Protein AF-A0A2N0NAR4-F1 (afdb_monomer_lite)

Secondary structure (DSSP, 8-state):
-------------------SEEEEEEEEEEEEEE--GGG----HHHHHHHHHHHTSS-HHHHHHHHHHHH-S---SEEEEEEEEEEEEE------PPP-

Organism: NCBI:txid588596

pLDDT: mean 71.44, std 21.76, range [36.12, 98.19]

Radius of gyration: 26.02 Å; chains: 1; bounding box: 41×50×77 Å

Structure (mmCIF, N/CA/C/O backbone):
data_AF-A0A2N0NAR4-F1
#
_entry.id   AF-A0A2N0NAR4-F1
#
loop_
_atom_site.group_PDB
_atom_site.id
_atom_site.type_symbol
_atom_site.label_atom_id
_atom_site.label_alt_id
_atom_site.label_comp_id
_atom_site.label_asym_id
_atom_site.label_entity_id
_atom_site.label_seq_id
_atom_site.pdbx_PDB_ins_code
_atom_site.Cartn_x
_atom_site.Cartn_y
_atom_site.Cartn_z
_atom_site.occupancy
_atom_site.B_iso_or_equiv
_atom_site.auth_seq_id
_atom_site.auth_comp_id
_atom_site.auth_asym_id
_atom_site.auth_atom_id
_atom_site.pdbx_PDB_model_num
ATOM 1 N N . LEU A 1 1 ? 19.847 -16.979 13.961 1.00 36.12 1 LEU A N 1
ATOM 2 C CA . LEU A 1 1 ? 18.980 -17.738 13.033 1.00 36.12 1 LEU A CA 1
ATOM 3 C C . LEU A 1 1 ? 18.666 -16.824 11.853 1.00 36.12 1 LEU A C 1
ATOM 5 O O . LEU A 1 1 ? 18.056 -15.790 12.068 1.00 36.12 1 LEU A O 1
ATOM 9 N N . GLY A 1 2 ? 19.171 -17.136 10.661 1.00 39.09 2 GLY A N 1
ATOM 10 C CA . GLY A 1 2 ? 19.024 -16.292 9.470 1.00 39.09 2 GLY A CA 1
ATOM 11 C C . GLY A 1 2 ? 19.874 -16.843 8.332 1.00 39.09 2 GLY A C 1
ATOM 12 O O . GLY A 1 2 ? 20.974 -16.365 8.086 1.00 39.09 2 GLY A O 1
ATOM 13 N N . ILE A 1 3 ? 19.405 -17.928 7.715 1.00 45.25 3 ILE A N 1
ATOM 14 C CA . ILE A 1 3 ? 20.098 -18.614 6.621 1.00 45.25 3 ILE A CA 1
ATOM 15 C C . ILE A 1 3 ? 19.757 -17.850 5.339 1.00 45.25 3 ILE A C 1
ATOM 17 O O . ILE A 1 3 ? 18.712 -18.079 4.732 1.00 45.25 3 ILE A O 1
ATOM 21 N N . GLY A 1 4 ? 20.604 -16.894 4.959 1.00 41.44 4 GLY A N 1
ATOM 22 C CA . GLY A 1 4 ? 20.522 -16.260 3.648 1.00 41.44 4 GLY A CA 1
ATOM 23 C C . GLY A 1 4 ? 20.794 -17.313 2.578 1.00 41.44 4 GLY A C 1
ATOM 24 O O . GLY A 1 4 ? 21.917 -17.796 2.455 1.00 41.44 4 GLY A O 1
ATOM 25 N N . LYS A 1 5 ? 19.762 -17.716 1.831 1.00 47.06 5 LYS A N 1
ATOM 26 C CA . LYS A 1 5 ? 19.934 -18.576 0.658 1.00 47.06 5 LYS A CA 1
ATOM 27 C C . LYS A 1 5 ? 20.558 -17.726 -0.444 1.00 47.06 5 LYS A C 1
ATOM 29 O O . LYS A 1 5 ? 19.873 -16.903 -1.043 1.00 47.06 5 LYS A O 1
ATOM 34 N N . SER A 1 6 ? 21.853 -17.899 -0.692 1.00 54.34 6 SER A N 1
ATOM 35 C CA . SER A 1 6 ? 22.453 -17.401 -1.925 1.00 54.34 6 SER A CA 1
ATOM 36 C C . SER A 1 6 ? 21.962 -18.274 -3.079 1.00 54.34 6 SER A C 1
ATOM 38 O O . SER A 1 6 ? 22.030 -19.504 -3.033 1.00 54.34 6 SER A O 1
ATOM 40 N N . PHE A 1 7 ? 21.423 -17.641 -4.117 1.00 46.28 7 PHE A N 1
ATOM 41 C CA . PHE A 1 7 ? 21.226 -18.307 -5.395 1.00 46.28 7 PHE A CA 1
ATOM 42 C C . PHE A 1 7 ? 22.591 -18.371 -6.075 1.00 46.28 7 PHE A C 1
ATOM 44 O O . PHE A 1 7 ? 23.115 -17.359 -6.536 1.00 46.28 7 PHE A O 1
ATOM 51 N N . GLY A 1 8 ? 23.193 -19.559 -6.062 1.00 46.72 8 GLY A N 1
ATOM 52 C CA . GLY A 1 8 ? 24.371 -19.843 -6.867 1.00 46.72 8 GLY A CA 1
ATOM 53 C C . GLY A 1 8 ? 24.029 -19.683 -8.344 1.00 46.72 8 GLY A C 1
ATOM 54 O O . GLY A 1 8 ? 22.975 -20.131 -8.797 1.00 46.72 8 GLY A O 1
ATOM 55 N N . THR A 1 9 ? 24.915 -19.030 -9.088 1.00 47.47 9 THR A N 1
ATOM 56 C CA . THR A 1 9 ? 24.889 -18.987 -10.547 1.00 47.47 9 THR A CA 1
ATOM 57 C C . THR A 1 9 ? 24.889 -20.428 -11.047 1.00 47.47 9 THR A C 1
ATOM 59 O O . THR A 1 9 ? 25.889 -21.130 -1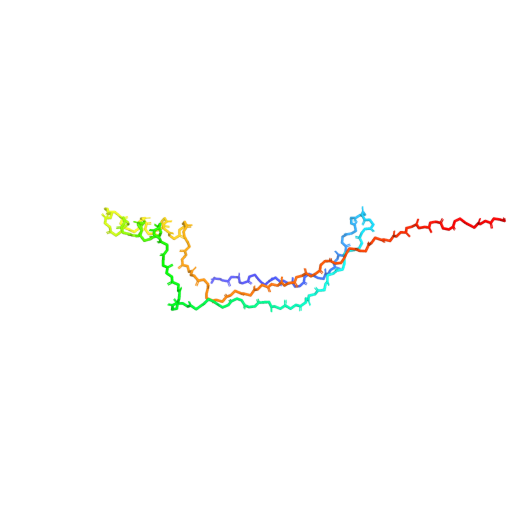0.915 1.00 47.47 9 THR A O 1
ATOM 62 N N . SER A 1 10 ? 23.756 -20.918 -11.549 1.00 51.72 10 SER A N 1
ATOM 63 C CA . SER A 1 10 ? 23.732 -22.231 -12.181 1.00 51.72 10 SER A CA 1
ATOM 64 C C . SER A 1 10 ? 24.406 -22.095 -13.537 1.00 51.72 10 SER A C 1
ATOM 66 O O . SER A 1 10 ? 23.887 -21.393 -14.410 1.00 51.72 10 SER A O 1
ATOM 68 N N . ASP A 1 11 ? 25.541 -22.765 -13.714 1.00 47.03 11 ASP A N 1
ATOM 69 C CA . ASP A 1 11 ? 26.114 -22.976 -15.035 1.00 47.03 11 ASP A CA 1
ATOM 70 C C . ASP A 1 11 ? 25.024 -23.523 -15.958 1.00 47.03 11 ASP A C 1
ATOM 72 O O . ASP A 1 11 ? 24.320 -24.481 -15.621 1.00 47.03 11 ASP A O 1
ATOM 76 N N . ASN A 1 12 ? 24.861 -22.866 -17.105 1.00 50.25 12 ASN A N 1
ATOM 77 C CA . ASN A 1 12 ? 23.941 -23.233 -18.171 1.00 50.25 12 ASN A CA 1
ATOM 78 C C . ASN A 1 12 ? 24.206 -24.682 -18.618 1.00 50.25 12 ASN A C 1
ATOM 80 O O . ASN A 1 12 ? 24.982 -24.939 -19.539 1.00 50.25 12 ASN A O 1
ATOM 84 N N . LYS A 1 13 ? 23.549 -25.645 -17.969 1.00 44.38 13 LYS A N 1
ATOM 85 C CA . LYS A 1 13 ? 23.345 -26.975 -18.529 1.00 44.38 13 LYS A CA 1
ATOM 86 C C . LYS A 1 13 ? 22.194 -26.858 -19.510 1.00 44.38 13 LYS A C 1
ATOM 88 O O . LYS A 1 13 ? 21.031 -26.824 -19.122 1.00 44.38 13 LYS A O 1
ATOM 93 N N . THR A 1 14 ? 22.558 -26.782 -20.782 1.00 45.03 14 THR A N 1
ATOM 94 C CA . THR A 1 14 ? 21.652 -26.830 -21.925 1.00 45.03 14 THR A CA 1
ATOM 95 C C . THR A 1 14 ? 20.780 -28.086 -21.842 1.00 45.03 14 THR A C 1
ATOM 97 O O . THR A 1 14 ? 21.193 -29.190 -22.194 1.00 45.03 14 THR A O 1
ATOM 100 N N . SER A 1 15 ? 19.552 -27.942 -21.347 1.00 46.78 15 SER A N 1
ATOM 101 C CA . SER A 1 15 ? 18.541 -28.989 -21.435 1.00 46.78 15 SER A CA 1
ATOM 102 C C . SER A 1 15 ? 18.033 -29.026 -22.874 1.00 46.78 15 SER A C 1
ATOM 104 O O . SER A 1 15 ? 17.256 -28.181 -23.314 1.00 46.78 15 SER A O 1
ATOM 106 N N . GLN A 1 16 ? 18.527 -29.992 -23.649 1.00 44.38 16 GLN A N 1
ATOM 107 C CA . GLN A 1 16 ? 18.088 -30.197 -25.025 1.00 44.38 16 GLN A CA 1
ATOM 108 C C . GLN A 1 16 ? 16.675 -30.786 -25.058 1.00 44.38 16 GLN A C 1
ATOM 110 O O . GLN A 1 16 ? 16.486 -31.997 -25.143 1.00 44.38 16 GLN A O 1
ATOM 115 N N . VAL A 1 17 ? 15.670 -29.916 -25.018 1.00 46.53 17 VAL A N 1
ATOM 116 C CA . VAL A 1 17 ? 14.331 -30.235 -25.516 1.00 46.53 17 VAL A CA 1
ATOM 117 C C . VAL A 1 17 ? 14.335 -29.896 -27.004 1.00 46.53 17 VAL A C 1
ATOM 119 O O . VAL A 1 17 ? 14.423 -28.728 -27.377 1.00 46.53 17 VAL A O 1
ATOM 122 N N . LYS A 1 18 ? 14.303 -30.928 -27.857 1.00 44.62 18 LYS A N 1
ATOM 123 C CA . LYS A 1 18 ? 14.271 -30.801 -29.321 1.00 44.62 18 LYS A CA 1
ATOM 124 C C . LYS A 1 18 ? 13.033 -30.020 -29.765 1.00 44.62 18 LYS A C 1
ATOM 126 O O . LYS A 1 18 ? 11.949 -30.571 -29.905 1.00 44.62 18 LYS A O 1
ATOM 131 N N . THR A 1 19 ? 13.238 -28.734 -29.999 1.00 43.12 19 THR A N 1
ATOM 132 C CA . THR A 1 19 ? 12.485 -27.894 -30.931 1.00 43.12 19 THR A CA 1
ATOM 133 C C . THR A 1 19 ? 13.563 -27.070 -31.634 1.00 43.12 19 THR A C 1
ATOM 135 O O . THR A 1 19 ? 14.347 -26.426 -30.940 1.00 43.12 19 THR A O 1
ATOM 138 N N . ASP A 1 20 ? 13.671 -27.121 -32.965 1.00 53.84 20 ASP A N 1
ATOM 139 C CA . ASP A 1 20 ? 14.787 -26.546 -33.755 1.00 53.84 20 ASP A CA 1
ATOM 140 C C . ASP A 1 20 ? 14.829 -24.999 -33.776 1.00 53.84 20 ASP A C 1
ATOM 142 O O . ASP A 1 20 ? 15.306 -24.375 -34.722 1.00 53.84 20 ASP A O 1
ATOM 146 N N . SER A 1 21 ? 14.326 -24.344 -32.732 1.00 53.75 21 SER A N 1
ATOM 147 C CA . SER A 1 21 ? 14.440 -22.906 -32.531 1.00 53.75 21 SER A CA 1
ATOM 148 C C . SER A 1 21 ? 15.518 -22.629 -31.490 1.00 53.75 21 SER A C 1
ATOM 150 O O . SER A 1 21 ? 15.315 -22.877 -30.298 1.00 53.75 21 SER A O 1
ATOM 152 N N . SER A 1 22 ? 16.652 -22.080 -31.920 1.00 59.84 22 SER A N 1
ATOM 153 C CA . SER A 1 22 ? 17.578 -21.444 -30.990 1.00 59.84 22 SER A CA 1
ATOM 154 C C . SER A 1 22 ? 17.054 -20.047 -30.656 1.00 59.84 22 SER A C 1
ATOM 156 O O . SER A 1 22 ? 16.736 -19.243 -31.537 1.00 59.84 22 SER A O 1
ATOM 158 N N . TYR A 1 23 ? 16.922 -19.776 -29.360 1.00 56.16 23 TYR A N 1
ATOM 159 C CA . TYR A 1 23 ? 16.660 -18.439 -28.848 1.00 56.16 23 TYR A CA 1
ATOM 160 C C . TYR A 1 23 ? 17.983 -17.845 -28.390 1.00 56.16 23 TYR A C 1
ATOM 162 O O . TYR A 1 23 ? 18.690 -18.457 -27.588 1.00 56.16 23 TYR A O 1
ATOM 170 N N . SER A 1 24 ? 18.316 -16.658 -28.887 1.00 63.38 24 SER A N 1
ATOM 171 C CA . SER A 1 24 ? 19.360 -15.835 -28.290 1.00 63.38 24 SER A CA 1
ATOM 172 C C . SER A 1 24 ? 18.714 -14.648 -27.585 1.00 63.38 24 SER A C 1
ATOM 174 O O . SER A 1 24 ? 17.754 -14.045 -28.071 1.00 63.38 24 SER A O 1
ATOM 176 N N . PHE A 1 25 ? 19.233 -14.341 -26.400 1.00 57.81 25 PHE A N 1
ATOM 177 C CA . PHE A 1 25 ? 18.799 -13.208 -25.598 1.00 57.81 25 PHE A CA 1
ATOM 178 C C . PHE A 1 25 ? 19.939 -12.205 -25.550 1.00 57.81 25 PHE A C 1
ATOM 180 O O . PHE A 1 25 ? 21.065 -12.560 -25.201 1.00 57.81 25 PHE A O 1
ATOM 187 N N . ILE A 1 26 ? 19.643 -10.954 -25.873 1.00 63.12 26 ILE A N 1
ATOM 188 C CA . ILE A 1 26 ? 20.571 -9.847 -25.663 1.00 63.12 26 ILE A CA 1
ATOM 189 C C . ILE A 1 26 ? 19.929 -8.935 -24.621 1.00 63.12 26 ILE A C 1
ATOM 191 O O . ILE A 1 26 ? 18.776 -8.517 -24.756 1.00 63.12 26 ILE A O 1
ATOM 195 N N . LYS A 1 27 ? 20.673 -8.663 -23.547 1.00 66.88 27 LYS A N 1
ATOM 196 C CA . LYS A 1 27 ? 20.267 -7.732 -22.494 1.00 66.88 27 LYS A CA 1
ATOM 197 C C . LYS A 1 27 ? 20.559 -6.317 -22.982 1.00 66.88 27 LYS A C 1
ATOM 199 O O . LYS A 1 27 ? 21.724 -5.948 -23.090 1.00 66.88 27 LYS A O 1
ATOM 204 N N . TYR A 1 28 ? 19.518 -5.545 -23.288 1.00 63.56 28 TYR A N 1
ATOM 205 C CA . TYR A 1 28 ? 19.683 -4.233 -23.928 1.00 63.56 28 TYR A CA 1
ATOM 206 C C . TYR A 1 28 ? 19.791 -3.057 -22.952 1.00 63.56 28 TYR A C 1
ATOM 208 O O . TYR A 1 28 ? 20.243 -1.987 -23.343 1.00 63.56 28 TYR A O 1
ATOM 216 N N . GLY A 1 29 ? 19.462 -3.242 -21.673 1.00 62.72 29 GLY A N 1
ATOM 217 C CA . GLY A 1 29 ? 19.660 -2.207 -20.659 1.00 62.72 29 GLY A CA 1
ATOM 218 C C . GLY A 1 29 ? 18.729 -2.357 -19.463 1.00 62.72 29 GLY A C 1
ATOM 219 O O . GLY A 1 29 ? 17.915 -3.281 -19.406 1.00 62.72 29 GLY A O 1
ATOM 220 N N . LYS A 1 30 ? 18.882 -1.447 -18.497 1.00 74.00 30 LYS A N 1
ATO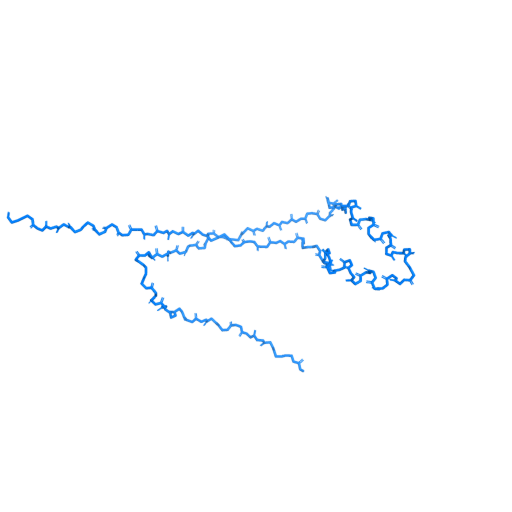M 221 C CA . LYS A 1 30 ? 17.936 -1.233 -17.399 1.00 74.00 30 LYS A CA 1
ATOM 222 C C . LYS A 1 30 ? 17.124 0.022 -17.709 1.00 74.00 30 LYS A C 1
ATOM 224 O O . LYS A 1 30 ? 17.724 1.063 -17.972 1.00 74.00 30 LYS A O 1
ATOM 229 N N . ALA A 1 31 ? 15.802 -0.070 -17.670 1.00 74.94 31 ALA A N 1
ATOM 230 C CA . ALA A 1 31 ? 14.943 1.103 -17.597 1.00 74.94 31 ALA A CA 1
ATOM 231 C C . ALA A 1 31 ? 14.681 1.407 -16.118 1.00 74.94 31 ALA A C 1
ATOM 233 O O . ALA A 1 31 ? 14.439 0.490 -15.339 1.00 74.94 31 ALA A O 1
ATOM 234 N N . LEU A 1 32 ? 14.770 2.677 -15.728 1.00 81.50 32 LEU A N 1
ATOM 235 C CA . LEU A 1 32 ? 14.487 3.122 -14.367 1.00 81.50 32 LEU A CA 1
ATOM 236 C C . LEU A 1 32 ? 13.276 4.047 -14.410 1.00 81.50 32 LEU A C 1
ATOM 238 O O . LEU A 1 32 ? 13.361 5.157 -14.933 1.00 81.50 32 LEU A O 1
ATOM 242 N N . LEU A 1 33 ? 12.156 3.586 -13.866 1.00 82.56 33 LEU A N 1
ATOM 243 C CA . LEU A 1 33 ? 10.986 4.417 -13.640 1.00 82.56 33 LEU A CA 1
ATOM 244 C C . LEU A 1 33 ? 11.130 5.080 -12.272 1.00 82.56 33 LEU A C 1
ATOM 246 O O . LEU A 1 33 ? 11.208 4.384 -11.263 1.00 82.56 33 LEU A O 1
ATOM 250 N N . LYS A 1 34 ? 11.157 6.413 -12.238 1.00 85.69 34 LYS A N 1
ATOM 251 C CA . LYS A 1 34 ? 11.124 7.192 -10.996 1.00 85.69 34 LYS A CA 1
ATOM 252 C C . LYS A 1 34 ? 9.768 7.863 -10.852 1.00 85.69 34 LYS A C 1
ATOM 254 O O . LYS A 1 34 ? 9.382 8.649 -11.715 1.00 85.69 34 LYS A O 1
ATOM 259 N N . LEU A 1 35 ? 9.064 7.567 -9.769 1.00 83.38 35 LEU A N 1
ATOM 260 C CA . LEU A 1 35 ? 7.829 8.246 -9.403 1.00 83.38 35 LEU A CA 1
ATOM 261 C C . LEU A 1 35 ? 8.168 9.440 -8.510 1.00 83.38 35 LEU A C 1
ATOM 263 O O . LEU A 1 35 ? 8.820 9.281 -7.477 1.00 83.38 35 LEU A O 1
ATOM 267 N N . ASN A 1 36 ? 7.719 10.636 -8.897 1.00 83.19 36 ASN A N 1
ATOM 268 C CA . ASN A 1 36 ? 7.814 11.797 -8.019 1.00 83.19 36 ASN A CA 1
ATOM 269 C C . ASN A 1 36 ? 6.689 11.734 -6.981 1.00 83.19 36 ASN A C 1
ATOM 271 O O . ASN A 1 36 ? 5.523 11.901 -7.333 1.00 83.19 36 ASN A O 1
ATOM 275 N N . PHE A 1 37 ? 7.050 11.514 -5.716 1.00 78.25 37 PHE A N 1
ATOM 276 C CA . PHE A 1 37 ? 6.101 11.405 -4.608 1.00 78.25 37 PHE A CA 1
ATOM 277 C C . PHE A 1 37 ? 5.225 12.655 -4.451 1.00 78.25 37 PHE A C 1
ATOM 279 O O . PHE A 1 37 ? 4.054 12.533 -4.113 1.00 78.25 37 PHE A O 1
ATOM 286 N N . GLU A 1 38 ? 5.757 13.840 -4.762 1.00 82.94 38 GLU A N 1
ATOM 287 C CA . GLU A 1 38 ? 5.018 15.109 -4.675 1.00 82.94 38 GLU A CA 1
ATOM 288 C C . GLU A 1 38 ? 3.830 15.188 -5.646 1.00 82.94 38 GLU A C 1
ATOM 290 O O . GLU A 1 38 ? 2.938 16.009 -5.459 1.00 82.94 38 GLU A O 1
ATOM 295 N N . HIS A 1 39 ? 3.810 14.345 -6.682 1.00 84.31 39 HIS A N 1
ATOM 296 C CA . HIS A 1 39 ? 2.753 14.306 -7.694 1.00 84.31 39 HIS A CA 1
ATOM 297 C C . HIS A 1 39 ? 1.835 13.084 -7.550 1.00 84.31 39 HIS A C 1
ATOM 299 O O . HIS A 1 39 ? 1.014 12.829 -8.431 1.00 84.31 39 HIS A O 1
ATOM 305 N N . LEU A 1 40 ? 2.005 12.285 -6.492 1.00 87.75 40 LEU A N 1
ATOM 306 C CA . LEU A 1 40 ? 1.159 11.127 -6.239 1.00 87.75 40 LEU A CA 1
ATOM 307 C C . LEU A 1 40 ? -0.000 11.522 -5.333 1.00 87.75 40 LEU A C 1
ATOM 309 O O . LEU A 1 40 ? 0.192 12.003 -4.219 1.00 87.75 40 LEU A O 1
ATOM 313 N N . GLU A 1 41 ? -1.209 11.241 -5.799 1.00 91.06 41 GLU A N 1
ATOM 314 C CA . GLU A 1 41 ? -2.424 11.379 -5.009 1.00 91.06 41 GLU A CA 1
ATOM 315 C C . GLU A 1 41 ? -3.032 10.003 -4.748 1.00 91.06 41 GLU A C 1
ATOM 317 O O . GLU A 1 41 ? -3.005 9.107 -5.597 1.00 91.06 41 GLU A O 1
ATOM 322 N N . ALA A 1 42 ? -3.582 9.828 -3.548 1.00 91.50 42 ALA A N 1
ATOM 323 C CA . ALA A 1 42 ? -4.329 8.629 -3.218 1.00 91.50 42 ALA A CA 1
ATOM 324 C C . ALA A 1 42 ? -5.593 8.543 -4.078 1.00 91.50 42 ALA A C 1
ATOM 326 O O . ALA A 1 42 ? -6.297 9.533 -4.280 1.00 91.50 42 ALA A O 1
ATOM 327 N N . THR A 1 43 ? -5.931 7.337 -4.530 1.00 95.38 43 THR A N 1
ATOM 328 C CA . THR A 1 43 ? -7.213 7.124 -5.199 1.00 95.38 43 THR A CA 1
ATOM 329 C C . THR A 1 43 ? -8.363 7.356 -4.217 1.00 95.38 43 THR A C 1
ATOM 331 O O . THR A 1 43 ? -8.226 7.190 -2.996 1.00 95.38 43 THR A O 1
ATOM 334 N N . GLN A 1 44 ? -9.530 7.728 -4.746 1.00 97.69 44 GLN A N 1
ATOM 335 C CA . GLN A 1 44 ? -10.739 7.867 -3.936 1.00 97.69 44 GLN A CA 1
ATOM 336 C C . GLN A 1 44 ? -11.064 6.558 -3.204 1.00 97.69 44 GLN A C 1
ATOM 338 O O . GLN A 1 44 ? -11.365 6.584 -2.015 1.00 97.69 44 GLN A O 1
ATOM 343 N N . GLU A 1 45 ? -10.921 5.424 -3.890 1.00 97.75 45 GLU A N 1
ATOM 344 C CA . GLU A 1 45 ? -11.125 4.090 -3.325 1.00 97.75 45 GLU A CA 1
ATOM 345 C C . GLU A 1 45 ? -10.252 3.851 -2.086 1.00 97.75 45 GLU A C 1
ATOM 347 O O . GLU A 1 45 ? -10.780 3.544 -1.016 1.00 97.75 45 GLU A O 1
ATOM 352 N N . PHE A 1 46 ? -8.936 4.079 -2.194 1.00 96.38 46 PHE A N 1
ATOM 353 C CA . PHE A 1 46 ? -8.015 3.940 -1.063 1.00 96.38 46 PHE A CA 1
ATOM 354 C C . PHE A 1 46 ? -8.395 4.880 0.090 1.00 96.38 46 PHE A C 1
ATOM 356 O O . PHE A 1 46 ? -8.429 4.494 1.260 1.00 96.38 46 PHE A O 1
ATOM 363 N N . THR A 1 47 ? -8.740 6.124 -0.240 1.00 97.44 47 THR A N 1
ATOM 364 C CA . THR A 1 47 ? -9.116 7.133 0.753 1.00 97.44 47 THR A CA 1
ATOM 365 C C . THR A 1 47 ? -10.386 6.738 1.514 1.00 97.44 47 THR A C 1
ATOM 367 O O . THR A 1 47 ? -10.473 6.938 2.727 1.00 97.44 47 THR A O 1
ATOM 370 N N . GLU A 1 48 ? -11.382 6.173 0.832 1.00 97.81 48 GLU A N 1
ATOM 371 C CA . GLU A 1 48 ? -12.630 5.726 1.452 1.00 97.81 48 GLU A CA 1
ATOM 372 C C . GLU A 1 48 ? -12.425 4.528 2.380 1.00 97.81 48 GLU A C 1
ATOM 374 O O . GLU A 1 48 ? -12.965 4.528 3.490 1.00 97.81 48 GLU A O 1
ATOM 379 N N . VAL A 1 49 ? -11.634 3.530 1.971 1.00 97.62 49 VAL A N 1
ATOM 380 C CA . VAL A 1 49 ? -11.366 2.364 2.829 1.00 97.62 49 VAL A CA 1
ATOM 381 C C . VAL A 1 49 ? -10.559 2.748 4.067 1.00 97.62 49 VAL A C 1
ATOM 383 O O . VAL A 1 49 ? -10.885 2.291 5.161 1.00 97.62 49 VAL A O 1
ATOM 386 N N . VAL A 1 50 ? -9.593 3.667 3.947 1.00 97.69 50 VAL A N 1
ATOM 387 C CA . VAL A 1 50 ? -8.839 4.187 5.098 1.00 97.69 50 VAL A CA 1
ATOM 388 C C . VAL A 1 50 ? -9.754 4.941 6.062 1.00 97.69 50 VAL A C 1
ATOM 390 O O . VAL A 1 50 ? -9.703 4.699 7.267 1.00 97.69 50 VAL A O 1
ATOM 393 N N . LYS A 1 51 ? -10.640 5.813 5.560 1.00 98.19 51 LYS A N 1
ATOM 394 C CA . LYS A 1 51 ? -11.614 6.523 6.408 1.00 98.19 51 LYS A CA 1
ATOM 395 C C . LYS A 1 51 ? -12.513 5.550 7.174 1.00 98.19 51 LYS A C 1
ATOM 397 O O . LYS A 1 51 ? -12.697 5.719 8.376 1.00 98.19 51 LYS A O 1
ATOM 402 N N . LYS A 1 52 ? -13.028 4.513 6.504 1.00 97.50 52 LYS A N 1
ATOM 403 C CA . LYS A 1 52 ? -13.842 3.466 7.146 1.00 97.50 52 LYS A CA 1
ATOM 404 C C . LYS A 1 52 ? -13.054 2.693 8.205 1.00 97.50 52 LYS A C 1
ATOM 406 O O . LYS A 1 52 ? -13.595 2.436 9.275 1.00 97.50 52 LYS A O 1
ATOM 411 N N . ALA A 1 53 ? -11.790 2.363 7.938 1.00 97.88 53 ALA A N 1
ATOM 412 C CA . ALA A 1 53 ? -10.927 1.659 8.885 1.00 97.88 53 ALA A CA 1
ATOM 413 C C . ALA A 1 53 ? -10.659 2.478 10.154 1.00 97.88 53 ALA A C 1
ATOM 415 O O . ALA A 1 53 ? -10.770 1.946 11.255 1.00 97.88 53 ALA A O 1
ATOM 416 N N . ILE A 1 54 ? -10.376 3.779 10.015 1.00 97.94 54 ILE A N 1
A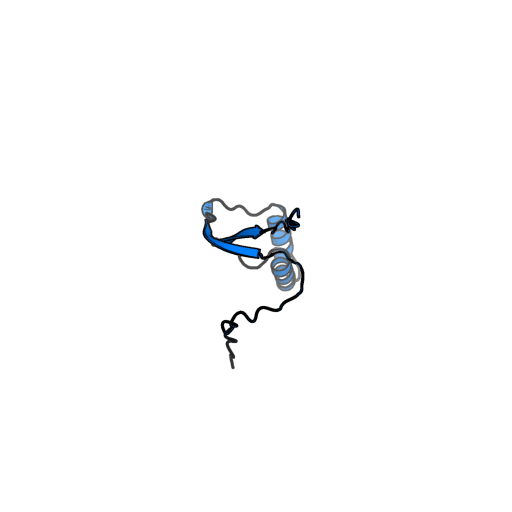TOM 417 C CA . ILE A 1 54 ? -10.146 4.689 11.152 1.00 97.94 54 ILE A CA 1
ATOM 418 C C . ILE A 1 54 ? -11.380 4.772 12.061 1.00 97.94 54 ILE A C 1
ATOM 420 O O . ILE A 1 54 ? -11.241 4.890 13.274 1.00 97.94 54 ILE A O 1
ATOM 424 N N . SER A 1 55 ? -12.582 4.716 11.485 1.00 97.62 55 SER A N 1
ATOM 425 C CA . SER A 1 55 ? -13.849 4.771 12.225 1.00 97.62 55 SER A CA 1
ATOM 426 C C . SER A 1 55 ? -14.391 3.399 12.653 1.00 97.62 55 SER A C 1
ATOM 428 O O . SER A 1 55 ? -15.513 3.328 13.147 1.00 97.62 55 SER A O 1
ATOM 430 N N . SER A 1 56 ? -13.644 2.314 12.439 1.00 97.31 56 SER A N 1
ATOM 431 C CA . SER A 1 56 ? -14.076 0.955 12.779 1.00 97.31 56 SER A CA 1
ATOM 4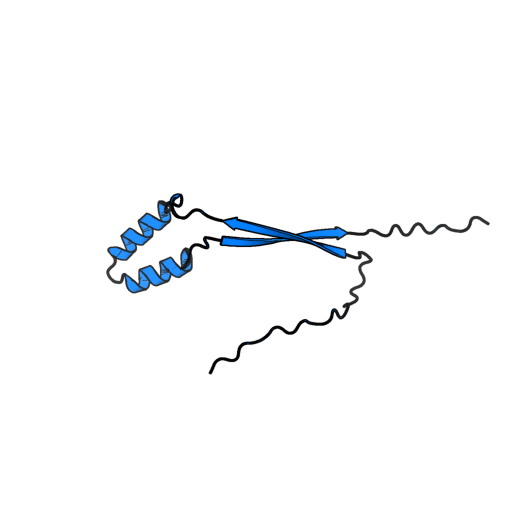32 C C . SER A 1 56 ? -13.944 0.664 14.276 1.00 97.31 56 SER A C 1
ATOM 434 O O . SER A 1 56 ? -13.127 1.270 14.965 1.00 97.31 56 SER A O 1
ATOM 436 N N . GLU A 1 57 ? -14.708 -0.313 14.768 1.00 97.50 57 GLU A N 1
ATOM 437 C CA . GLU A 1 57 ? -14.552 -0.859 16.124 1.00 97.50 57 GLU A CA 1
ATOM 438 C C . GLU A 1 57 ? -13.199 -1.564 16.315 1.00 97.50 57 GLU A C 1
ATOM 440 O O . GLU A 1 57 ? -12.647 -1.536 17.413 1.00 97.50 57 GLU A O 1
ATOM 445 N N . ASP A 1 58 ? -12.635 -2.138 15.243 1.00 97.38 58 ASP A N 1
ATOM 446 C CA . ASP A 1 58 ? -11.294 -2.733 15.240 1.00 97.38 58 ASP A CA 1
ATOM 447 C C . ASP A 1 58 ? -10.445 -2.202 14.070 1.00 97.38 58 ASP A C 1
ATOM 449 O O . ASP A 1 58 ? -10.292 -2.861 13.034 1.00 97.38 58 ASP A O 1
ATOM 453 N N . PRO A 1 59 ? -9.861 -0.998 14.210 1.00 97.19 59 PRO A N 1
ATOM 454 C CA . PRO A 1 59 ? -9.022 -0.412 13.170 1.00 97.19 59 PRO A CA 1
ATOM 455 C C . PRO A 1 59 ? -7.797 -1.269 12.831 1.00 97.19 59 PRO A C 1
ATOM 457 O O . PRO A 1 59 ? -7.321 -1.236 11.697 1.00 97.19 59 PRO A O 1
ATOM 460 N N . ALA A 1 60 ? -7.275 -2.045 13.787 1.00 97.31 60 ALA A N 1
ATOM 461 C CA . ALA A 1 60 ? -6.058 -2.822 13.590 1.00 97.31 60 ALA A CA 1
ATOM 462 C C . ALA A 1 60 ? -6.270 -3.953 12.575 1.00 97.31 60 ALA A C 1
ATOM 464 O O . ALA A 1 60 ? -5.454 -4.115 11.664 1.00 97.31 60 ALA A O 1
ATOM 465 N N . GLU A 1 61 ? -7.369 -4.704 12.686 1.00 97.69 61 GLU A N 1
ATOM 466 C CA . GLU A 1 61 ? -7.713 -5.724 11.689 1.00 97.69 61 GLU A CA 1
ATOM 467 C C . GLU A 1 61 ? -8.065 -5.108 10.329 1.00 97.69 61 GLU A C 1
ATOM 469 O O . GLU A 1 61 ? -7.638 -5.622 9.292 1.00 97.69 61 GLU A O 1
ATOM 474 N N . GLN A 1 62 ? -8.741 -3.955 10.306 1.00 98.00 62 GLN A N 1
ATOM 475 C CA . GLN A 1 62 ? -9.038 -3.259 9.048 1.00 98.00 62 GLN A CA 1
ATOM 476 C C . GLN A 1 62 ? -7.762 -2.815 8.320 1.00 98.00 62 GLN A C 1
ATOM 478 O O . GLN A 1 62 ? -7.629 -3.028 7.115 1.00 98.00 62 GLN A O 1
ATOM 483 N N . PHE A 1 63 ? -6.772 -2.270 9.033 1.00 97.06 63 PHE A N 1
ATOM 484 C CA . PHE A 1 63 ? -5.496 -1.895 8.419 1.00 97.06 63 PHE A CA 1
ATOM 485 C C . PHE A 1 63 ? -4.690 -3.103 7.931 1.00 97.06 63 PHE A C 1
ATOM 487 O O . PHE A 1 63 ? -4.044 -3.010 6.887 1.00 97.06 63 PHE A O 1
ATOM 494 N N . LYS A 1 64 ? -4.756 -4.257 8.613 1.00 97.25 64 LYS A N 1
ATOM 495 C CA . LYS A 1 64 ? -4.156 -5.500 8.093 1.00 97.25 64 LYS A CA 1
ATOM 496 C C . LYS A 1 64 ? -4.770 -5.896 6.753 1.00 97.25 64 LYS A C 1
ATOM 498 O O . LYS A 1 64 ? -4.042 -6.366 5.882 1.00 97.25 64 LYS A O 1
ATOM 503 N N . GLN A 1 65 ? -6.078 -5.711 6.586 1.00 97.25 65 GLN A N 1
ATOM 504 C CA . GLN A 1 65 ? -6.749 -5.997 5.323 1.00 97.25 65 GLN A CA 1
ATOM 505 C C . GLN A 1 65 ? -6.367 -4.982 4.237 1.00 97.25 65 GLN A C 1
ATOM 507 O O . GLN A 1 65 ? -5.974 -5.393 3.150 1.00 97.25 65 GLN A O 1
ATOM 512 N N . ILE A 1 66 ? -6.326 -3.684 4.559 1.00 97.38 66 ILE A N 1
ATOM 513 C CA . ILE A 1 66 ? -5.861 -2.638 3.629 1.00 97.38 66 ILE A CA 1
ATOM 514 C C . ILE A 1 66 ? -4.443 -2.936 3.122 1.00 97.38 66 ILE A C 1
ATOM 516 O O . ILE A 1 66 ? -4.189 -2.833 1.927 1.00 97.38 66 ILE A O 1
ATOM 520 N N . VAL A 1 67 ? -3.524 -3.360 3.994 1.00 97.00 67 VAL A N 1
ATOM 521 C CA . VAL A 1 67 ? -2.155 -3.725 3.585 1.00 97.00 67 VAL A CA 1
ATOM 522 C C . VAL A 1 67 ? -2.130 -4.955 2.672 1.00 97.00 67 VAL A C 1
ATOM 524 O O . VAL A 1 67 ? -1.284 -5.025 1.783 1.00 97.00 67 VAL A O 1
ATOM 527 N N . LYS A 1 68 ? -3.037 -5.923 2.855 1.00 96.50 68 LYS A N 1
ATOM 528 C CA . LYS A 1 68 ? -3.149 -7.078 1.947 1.00 96.50 68 LYS A CA 1
ATOM 529 C C . LYS A 1 68 ? -3.671 -6.675 0.569 1.00 96.50 68 LYS A C 1
ATOM 531 O O . LYS A 1 68 ? -3.176 -7.205 -0.420 1.00 96.50 68 LYS A O 1
ATOM 536 N N . ASP A 1 69 ? -4.636 -5.761 0.522 1.00 96.12 69 ASP A N 1
ATOM 537 C CA . ASP A 1 69 ? -5.328 -5.389 -0.716 1.00 96.12 69 ASP A CA 1
ATOM 538 C C . ASP A 1 69 ? -4.538 -4.353 -1.534 1.00 96.12 69 ASP A C 1
ATOM 540 O O . ASP A 1 69 ? -4.423 -4.480 -2.751 1.00 96.12 69 ASP A O 1
ATOM 544 N N . PHE A 1 70 ? -3.947 -3.355 -0.869 1.00 94.62 70 PHE A N 1
ATOM 545 C CA . PHE A 1 70 ? -3.254 -2.227 -1.510 1.00 94.62 70 PHE A CA 1
ATOM 546 C C . PHE A 1 70 ? -1.726 -2.297 -1.406 1.00 94.62 70 PHE A C 1
ATOM 548 O O . PHE A 1 70 ? -1.022 -1.569 -2.105 1.00 94.62 70 PHE A O 1
ATOM 555 N N . GLY A 1 71 ? -1.195 -3.172 -0.553 1.00 92.31 71 GLY A N 1
ATOM 556 C CA . GLY A 1 71 ? 0.230 -3.233 -0.248 1.00 92.31 71 GLY A CA 1
ATOM 557 C C . GLY A 1 71 ? 0.656 -2.257 0.851 1.00 92.31 71 GLY A C 1
ATOM 558 O O . GLY A 1 71 ? -0.091 -1.390 1.299 1.00 92.31 71 GLY A O 1
ATOM 559 N N . GLN A 1 72 ? 1.893 -2.430 1.321 1.00 88.69 72 GLN A N 1
ATOM 560 C CA . GLN A 1 72 ? 2.463 -1.630 2.411 1.00 88.69 72 GLN A CA 1
ATOM 561 C C . GLN A 1 72 ? 3.272 -0.421 1.917 1.00 88.69 72 GLN A C 1
ATOM 563 O O . GLN A 1 72 ? 3.422 0.560 2.642 1.00 88.69 72 GLN A O 1
ATOM 568 N N . PHE A 1 73 ? 3.824 -0.494 0.705 1.00 84.88 73 PHE A N 1
ATOM 569 C CA . PHE A 1 73 ? 4.779 0.486 0.193 1.00 84.88 73 PHE A CA 1
ATOM 570 C C . PHE A 1 73 ? 4.466 0.849 -1.253 1.00 84.88 73 PHE A C 1
ATOM 572 O O . PHE A 1 73 ? 4.100 -0.013 -2.050 1.00 84.88 73 PHE A O 1
ATOM 579 N N . ILE A 1 74 ? 4.692 2.116 -1.593 1.00 84.38 74 ILE A N 1
ATOM 580 C CA . ILE A 1 74 ? 4.668 2.606 -2.969 1.00 84.38 74 ILE A CA 1
ATOM 581 C C . ILE A 1 74 ? 6.124 2.665 -3.442 1.00 84.38 74 ILE A C 1
ATOM 583 O O . ILE A 1 74 ? 6.900 3.445 -2.881 1.00 84.38 74 ILE A O 1
ATOM 587 N N . PRO A 1 75 ? 6.539 1.848 -4.425 1.00 82.69 75 PRO A N 1
ATOM 588 C CA . PRO A 1 75 ? 7.894 1.929 -4.947 1.00 82.69 75 PRO A CA 1
ATOM 589 C C . PRO A 1 75 ? 8.075 3.263 -5.676 1.00 82.69 75 PRO A C 1
ATOM 591 O O . PRO A 1 75 ? 7.381 3.544 -6.648 1.00 82.69 75 PRO A O 1
ATOM 594 N N . THR A 1 76 ? 9.011 4.090 -5.217 1.00 83.00 76 THR A N 1
ATOM 595 C CA . THR A 1 76 ? 9.350 5.366 -5.870 1.00 83.00 76 THR A CA 1
ATOM 596 C C . THR A 1 76 ? 10.348 5.193 -7.008 1.00 83.00 76 THR A C 1
ATOM 598 O O . THR A 1 76 ? 10.469 6.065 -7.863 1.00 83.00 76 THR A O 1
ATOM 601 N N . GLU A 1 77 ? 11.034 4.053 -7.054 1.00 86.00 77 GLU A N 1
ATOM 602 C CA . GLU A 1 77 ? 11.942 3.673 -8.127 1.00 86.00 77 GLU A CA 1
ATOM 603 C C . GLU A 1 77 ? 11.697 2.210 -8.514 1.00 86.00 77 GLU A C 1
ATOM 605 O O . GLU A 1 77 ? 11.636 1.333 -7.650 1.00 86.00 77 GLU A O 1
ATOM 610 N N . VAL A 1 78 ? 11.555 1.941 -9.813 1.00 82.31 78 VAL A N 1
ATOM 611 C CA . VAL A 1 78 ? 11.375 0.591 -10.365 1.00 82.31 78 VAL A CA 1
ATOM 612 C C . VAL A 1 78 ? 12.389 0.369 -11.482 1.00 82.31 78 VAL A C 1
ATOM 614 O O . VAL A 1 78 ? 12.399 1.100 -12.471 1.00 82.31 78 VAL A O 1
ATOM 617 N N . GLU A 1 79 ? 13.248 -0.642 -11.328 1.00 80.50 79 GLU A N 1
ATOM 618 C CA . GLU A 1 79 ? 14.157 -1.095 -12.384 1.00 80.50 79 GLU A CA 1
ATOM 619 C C . GLU A 1 79 ? 13.503 -2.211 -13.207 1.00 80.50 79 GLU A C 1
ATOM 621 O O . GLU A 1 79 ? 13.235 -3.297 -12.690 1.00 80.50 79 GLU A O 1
ATOM 626 N N . GLU A 1 80 ? 13.303 -1.977 -14.502 1.00 74.50 80 GLU A N 1
ATOM 627 C CA . GLU A 1 80 ? 12.824 -2.988 -15.442 1.00 74.50 80 GLU A CA 1
ATOM 628 C C . GLU A 1 80 ? 13.959 -3.444 -16.369 1.00 74.50 80 GLU A C 1
ATOM 630 O O . GLU A 1 80 ? 14.721 -2.643 -16.923 1.00 74.50 80 GLU A O 1
ATOM 635 N N . PHE A 1 81 ? 14.091 -4.761 -16.536 1.00 73.81 81 PHE A N 1
ATOM 636 C CA . PHE A 1 81 ? 15.056 -5.355 -17.455 1.00 73.81 81 PHE A CA 1
ATOM 637 C C . PHE A 1 81 ? 14.412 -5.579 -18.816 1.00 73.81 81 PHE A C 1
ATOM 639 O O . PHE A 1 81 ? 13.525 -6.417 -18.959 1.00 73.81 81 PHE A O 1
ATOM 646 N N . ILE A 1 82 ? 14.922 -4.897 -19.838 1.00 66.75 82 ILE A N 1
ATOM 647 C CA . ILE A 1 82 ? 14.479 -5.125 -21.212 1.00 66.75 82 ILE A CA 1
ATOM 648 C C . ILE A 1 82 ? 15.292 -6.280 -21.805 1.00 66.75 82 ILE A C 1
ATOM 650 O O . ILE A 1 82 ? 16.511 -6.186 -21.996 1.00 66.75 82 ILE A O 1
ATOM 654 N N . MET A 1 83 ? 14.596 -7.377 -22.100 1.00 64.75 83 MET A N 1
ATOM 655 C CA . MET A 1 83 ? 15.142 -8.562 -22.761 1.00 64.75 83 MET A CA 1
ATOM 656 C C . MET A 1 83 ? 14.620 -8.620 -24.196 1.00 64.75 83 MET A C 1
ATOM 658 O O . MET A 1 83 ? 13.421 -8.782 -24.412 1.00 64.75 83 MET A O 1
ATOM 662 N N . MET A 1 84 ? 15.509 -8.519 -25.187 1.00 51.78 84 MET A N 1
ATOM 663 C CA . MET A 1 84 ? 15.133 -8.751 -26.583 1.00 51.78 84 MET A CA 1
ATOM 664 C C . MET A 1 84 ? 15.337 -10.227 -26.916 1.00 51.78 84 MET A C 1
ATOM 666 O O . MET A 1 84 ? 16.437 -10.762 -26.750 1.00 51.78 84 MET A O 1
ATOM 670 N N . ILE A 1 85 ? 14.268 -10.881 -27.370 1.00 61.50 85 ILE A N 1
ATOM 671 C CA . ILE A 1 85 ? 14.275 -12.291 -27.764 1.00 61.50 85 ILE A CA 1
ATOM 672 C C . ILE A 1 85 ? 14.429 -12.362 -29.283 1.00 61.50 85 ILE A C 1
ATOM 674 O O . ILE A 1 85 ? 13.516 -11.981 -30.014 1.00 61.50 85 ILE A O 1
ATOM 678 N N . LEU A 1 86 ? 15.564 -12.871 -29.764 1.00 53.16 86 LEU A N 1
ATOM 679 C CA . LEU A 1 86 ? 15.768 -13.169 -31.180 1.00 53.16 86 LEU A CA 1
ATOM 680 C C . LEU A 1 86 ? 15.502 -14.657 -31.419 1.00 53.16 86 LEU A C 1
ATOM 682 O O . LEU A 1 86 ? 16.114 -15.526 -30.795 1.00 53.16 86 LEU A O 1
ATOM 686 N N . ARG A 1 87 ? 14.556 -14.948 -32.316 1.00 49.50 87 ARG A N 1
ATOM 687 C CA . ARG A 1 87 ? 14.151 -16.309 -32.678 1.00 49.50 87 ARG A CA 1
ATOM 688 C C . ARG A 1 87 ? 14.750 -16.634 -34.049 1.00 49.50 87 ARG A C 1
ATOM 690 O O . ARG A 1 87 ? 14.271 -16.128 -35.060 1.00 49.50 87 ARG A O 1
ATOM 697 N N . ASN A 1 88 ? 15.794 -17.462 -34.084 1.00 51.00 88 ASN A N 1
ATOM 698 C CA . ASN A 1 88 ? 16.385 -17.913 -35.344 1.00 51.00 88 ASN A CA 1
ATOM 699 C C . ASN A 1 88 ? 15.609 -19.125 -35.872 1.00 51.00 88 ASN A C 1
ATOM 701 O O . ASN A 1 88 ? 15.548 -20.162 -35.215 1.00 51.00 88 ASN A O 1
ATOM 705 N N . GLN A 1 89 ? 15.026 -18.990 -37.065 1.00 51.62 89 GLN A N 1
ATOM 706 C CA . GLN A 1 89 ? 14.467 -20.105 -37.831 1.00 51.62 89 GLN A CA 1
ATOM 707 C C . GLN A 1 89 ? 15.509 -20.521 -38.874 1.00 51.62 89 GLN A C 1
ATOM 709 O O . GLN A 1 89 ? 15.743 -19.806 -39.851 1.00 51.62 89 GLN A O 1
ATOM 714 N N . LEU A 1 90 ? 16.187 -21.646 -38.646 1.00 44.03 90 LEU A N 1
ATOM 715 C CA . LEU A 1 90 ? 17.099 -22.226 -39.630 1.00 44.03 90 LEU A CA 1
ATOM 716 C C . LEU A 1 90 ? 16.250 -22.891 -40.716 1.00 44.03 90 LEU A C 1
ATOM 718 O O . LEU A 1 90 ? 15.733 -23.988 -40.532 1.00 44.03 90 LEU A O 1
ATOM 722 N N . ASN A 1 91 ? 16.099 -22.215 -41.855 1.00 43.78 91 ASN A N 1
ATOM 723 C CA . ASN A 1 91 ? 15.528 -22.829 -43.046 1.00 43.78 91 ASN A CA 1
ATOM 724 C C . ASN A 1 91 ? 16.446 -23.974 -43.485 1.00 43.78 91 ASN A C 1
ATOM 726 O O . ASN A 1 91 ? 17.494 -23.749 -44.093 1.00 43.78 91 ASN A O 1
ATOM 730 N N . SER A 1 92 ? 16.042 -25.208 -43.201 1.00 42.34 92 SER A N 1
ATOM 731 C CA . SER A 1 92 ? 16.602 -26.412 -43.800 1.00 42.34 92 SER A CA 1
ATOM 732 C C . SER A 1 92 ? 16.169 -26.496 -45.268 1.00 42.34 92 SER A C 1
ATOM 734 O O . SER A 1 92 ? 15.393 -27.356 -45.675 1.00 42.34 92 SER A O 1
ATOM 736 N N . LEU A 1 93 ? 16.702 -25.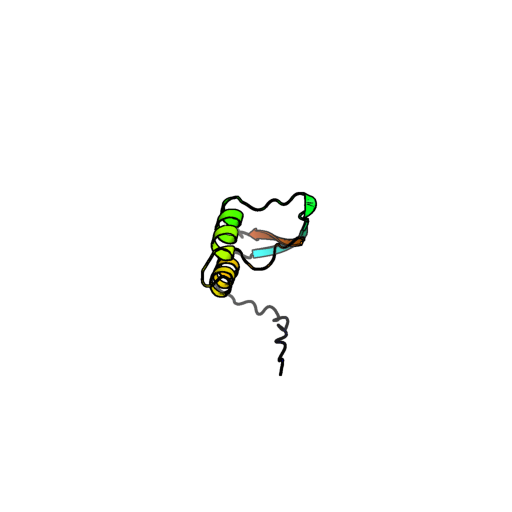603 -46.108 1.00 39.94 93 LEU A N 1
ATOM 737 C CA . LEU A 1 93 ? 16.763 -25.872 -47.538 1.00 39.94 93 LEU A CA 1
AT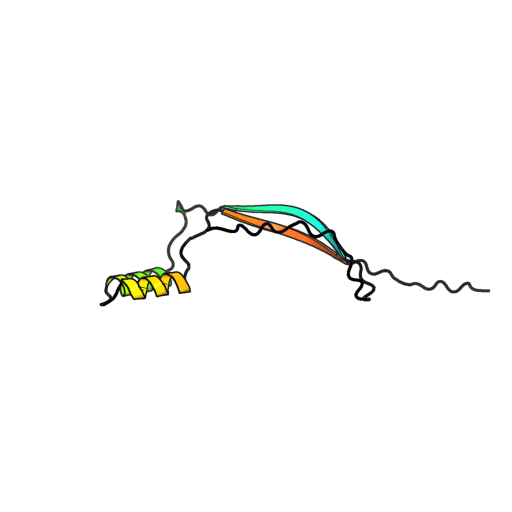OM 738 C C . LEU A 1 93 ? 17.775 -26.998 -47.731 1.00 39.94 93 LEU A C 1
ATOM 740 O O . LEU A 1 93 ? 18.974 -26.771 -47.898 1.00 39.94 93 LEU A O 1
ATOM 744 N N . GLN A 1 94 ? 17.261 -28.226 -47.690 1.00 47.97 94 GLN A N 1
ATOM 745 C CA . GLN A 1 94 ? 17.870 -29.361 -48.357 1.00 47.97 94 GLN A CA 1
ATOM 746 C C . GLN A 1 94 ? 18.112 -28.968 -49.819 1.00 47.97 94 GLN A C 1
ATOM 748 O O . GLN A 1 94 ? 17.238 -29.094 -50.675 1.00 47.97 94 GLN A O 1
ATOM 753 N N . LYS A 1 95 ? 19.310 -28.459 -50.117 1.00 42.91 95 LYS A N 1
ATOM 754 C CA . LYS A 1 95 ? 19.838 -28.474 -51.475 1.00 42.91 95 LYS A CA 1
ATOM 755 C C . LYS A 1 95 ? 20.137 -29.935 -51.795 1.00 42.91 95 LYS A C 1
ATOM 757 O O . LYS A 1 95 ? 21.219 -30.429 -51.496 1.00 42.91 95 LYS A O 1
ATOM 762 N N . ASN A 1 96 ? 19.152 -30.629 -52.360 1.00 39.75 96 ASN A N 1
ATOM 763 C CA . ASN A 1 96 ? 19.409 -31.859 -53.099 1.00 39.75 96 ASN A CA 1
ATOM 764 C C . ASN A 1 96 ? 20.466 -31.551 -54.174 1.00 39.75 96 ASN A C 1
ATOM 766 O O . ASN A 1 96 ? 20.281 -30.583 -54.920 1.00 39.75 96 ASN A O 1
ATOM 770 N N . PRO A 1 97 ? 21.563 -32.318 -54.280 1.00 41.78 97 PRO A N 1
ATOM 771 C CA . PRO A 1 97 ? 22.450 -32.192 -55.422 1.00 41.78 97 PRO A CA 1
ATOM 772 C C . PRO A 1 97 ? 21.692 -32.686 -56.659 1.00 41.78 97 PRO A C 1
ATOM 774 O O . PRO A 1 97 ? 21.290 -33.848 -56.733 1.00 41.78 97 PRO A O 1
ATOM 777 N N . VAL A 1 98 ? 21.459 -31.788 -57.615 1.00 48.06 98 VAL A N 1
ATOM 778 C CA . VAL A 1 98 ? 21.053 -32.171 -58.970 1.00 48.06 98 VAL A CA 1
ATOM 779 C C . VAL A 1 98 ? 22.224 -32.965 -59.558 1.00 48.06 98 VAL A C 1
ATOM 781 O O . VAL A 1 98 ? 23.349 -32.464 -59.568 1.00 48.06 98 VAL A O 1
ATOM 784 N N . LYS A 1 99 ? 21.963 -34.223 -59.930 1.00 46.41 99 LYS A N 1
ATOM 785 C CA . LYS A 1 99 ? 22.890 -35.076 -60.689 1.00 46.41 99 LYS A CA 1
ATOM 786 C C . LYS A 1 99 ? 23.092 -34.538 -62.098 1.00 46.41 99 LYS A C 1
ATOM 788 O O . LYS A 1 99 ? 22.093 -34.047 -62.668 1.00 46.41 99 LYS A O 1
#

Sequence (99 aa):
LGIGKSFGTSDNKTSQVKTDSSYSFIKYGKALLKLNFEHLEATQEFTEVVKKAISSEDPAEQFKQIVKDFGQFIPTEVEEFIMMILRNQLNSLQKNPVK

Foldseek 3Di:
DDDPDDDPDDDDPPPDPDDPKDKDKDFPDKDKDAADPVPDDDDPVLVVLLVPLVVDPHSPVSVVVSCVVVNDDDDRMDIDTDIDIDIDDPPPPPPDDDD